Protein AF-A0A257VEM6-F1 (afdb_monomer_lite)

Sequence (102 aa):
ISPDRMDRLRHADAVVRRLSLEADFESQVWQFPVVLIPVGGDGLPDSVVLRPIHSVDGMTAQSVVMPKPLLHRMRDALLAIPGVAAVFYDLTHKPPGTIEWE

pLDDT: mean 94.68, std 5.94, range [64.25, 98.69]

Structure (mmCIF, N/CA/C/O backbone):
data_AF-A0A257VEM6-F1
#
_entry.id   AF-A0A257VEM6-F1
#
loop_
_atom_site.group_PDB
_atom_site.id
_atom_site.type_symbol
_atom_site.label_atom_id
_atom_site.label_alt_id
_atom_site.label_comp_id
_atom_site.label_asym_id
_atom_site.label_entity_id
_atom_site.label_seq_id
_atom_site.pdbx_PDB_ins_code
_atom_site.Cartn_x
_atom_site.Cartn_y
_atom_site.Cartn_z
_atom_site.occupancy
_atom_site.B_iso_or_equiv
_atom_site.auth_seq_id
_atom_site.auth_comp_id
_atom_site.auth_asym_id
_atom_site.auth_atom_id
_atom_site.pdbx_PDB_model_num
ATOM 1 N N . ILE A 1 1 ? 4.397 13.936 -11.806 1.00 75.12 1 ILE A N 1
ATOM 2 C CA . ILE A 1 1 ? 4.542 12.460 -11.892 1.00 75.12 1 ILE A CA 1
ATOM 3 C C . ILE A 1 1 ? 4.676 12.086 -13.371 1.00 75.12 1 ILE A C 1
ATOM 5 O O . ILE A 1 1 ? 3.961 12.678 -14.172 1.00 75.12 1 ILE A O 1
ATOM 9 N N . SER A 1 2 ? 5.612 11.207 -13.755 1.00 92.50 2 SER A N 1
ATOM 10 C CA . SER A 1 2 ? 5.769 10.763 -15.155 1.00 92.50 2 SER A CA 1
ATOM 11 C C . SER A 1 2 ? 4.650 9.792 -15.569 1.00 92.50 2 SER A C 1
ATOM 13 O O . SER A 1 2 ? 4.084 9.140 -14.688 1.00 92.50 2 SER A O 1
ATOM 15 N N . PRO A 1 3 ? 4.332 9.656 -16.873 1.00 94.25 3 PRO A N 1
ATOM 16 C CA . PRO A 1 3 ? 3.344 8.687 -17.359 1.00 94.25 3 PRO A CA 1
ATOM 17 C C . PRO A 1 3 ? 3.575 7.267 -16.828 1.00 94.25 3 PRO A C 1
ATOM 19 O O . PRO A 1 3 ? 2.680 6.704 -16.206 1.00 94.25 3 PRO A O 1
ATOM 22 N N . ASP A 1 4 ? 4.807 6.762 -16.921 1.00 93.94 4 ASP A N 1
ATOM 23 C CA . ASP A 1 4 ? 5.156 5.410 -16.466 1.00 93.94 4 ASP A CA 1
ATOM 24 C C . ASP A 1 4 ? 4.910 5.199 -14.966 1.00 93.94 4 ASP A C 1
ATOM 26 O O . ASP A 1 4 ? 4.422 4.149 -14.545 1.00 93.94 4 ASP A O 1
ATOM 30 N N . ARG A 1 5 ? 5.217 6.209 -14.138 1.00 95.94 5 ARG A N 1
ATOM 31 C CA . ARG A 1 5 ? 4.956 6.146 -12.692 1.00 95.94 5 ARG A CA 1
ATOM 32 C C . ARG A 1 5 ? 3.461 6.215 -12.392 1.00 95.94 5 ARG A C 1
ATOM 34 O O . ARG A 1 5 ? 3.004 5.520 -11.490 1.00 95.94 5 ARG A O 1
ATOM 41 N N . MET A 1 6 ? 2.690 7.003 -13.149 1.00 96.88 6 MET A N 1
ATOM 42 C CA . MET A 1 6 ? 1.227 7.021 -13.013 1.00 96.88 6 MET A CA 1
ATOM 43 C C . MET A 1 6 ? 0.621 5.663 -13.366 1.00 96.88 6 MET A C 1
ATOM 45 O O . MET A 1 6 ? -0.231 5.175 -12.629 1.00 96.88 6 MET A O 1
ATOM 49 N N . ASP A 1 7 ? 1.066 5.037 -14.452 1.00 97.56 7 ASP A N 1
ATOM 50 C CA . ASP A 1 7 ? 0.551 3.733 -14.874 1.00 97.56 7 ASP A CA 1
ATOM 51 C C . ASP A 1 7 ? 0.918 2.631 -13.880 1.00 97.56 7 ASP A C 1
ATOM 53 O O . ASP A 1 7 ? 0.081 1.793 -13.540 1.00 97.56 7 ASP A O 1
ATOM 57 N N . ARG A 1 8 ? 2.129 2.684 -13.322 1.00 97.56 8 ARG A N 1
ATOM 58 C CA . ARG A 1 8 ? 2.550 1.785 -12.244 1.00 97.56 8 ARG A CA 1
ATOM 59 C C . ARG A 1 8 ? 1.707 1.940 -10.987 1.00 97.56 8 ARG A C 1
ATOM 61 O O . ARG A 1 8 ? 1.273 0.936 -10.430 1.00 97.56 8 ARG A O 1
ATOM 68 N N . LEU A 1 9 ? 1.457 3.178 -10.561 1.00 98.06 9 LEU A N 1
ATOM 69 C CA . LEU A 1 9 ? 0.613 3.461 -9.404 1.00 98.06 9 LEU A CA 1
ATOM 70 C C . LEU A 1 9 ? -0.823 2.969 -9.635 1.00 98.06 9 LEU A C 1
ATOM 72 O O . LEU A 1 9 ? -1.365 2.274 -8.783 1.00 98.06 9 LEU A O 1
ATOM 76 N N . ARG A 1 10 ? -1.411 3.236 -10.810 1.00 98.38 10 ARG A N 1
ATOM 77 C CA . ARG A 1 10 ? -2.745 2.722 -11.176 1.00 98.38 10 ARG A CA 1
ATOM 78 C C . ARG A 1 10 ? -2.802 1.196 -11.164 1.00 98.38 10 ARG A C 1
ATOM 80 O O . ARG A 1 10 ? -3.790 0.628 -10.711 1.00 98.38 10 ARG A O 1
ATOM 87 N N . HIS A 1 11 ? -1.759 0.529 -11.656 1.00 98.50 11 HIS A N 1
ATOM 88 C CA . HIS A 1 11 ? -1.684 -0.930 -11.633 1.00 98.50 11 HIS A CA 1
ATOM 89 C C . HIS A 1 11 ? -1.588 -1.460 -10.194 1.00 98.50 11 HIS A C 1
ATOM 91 O O . HIS A 1 11 ? -2.336 -2.367 -9.830 1.00 98.50 11 HIS A O 1
ATOM 97 N N . ALA A 1 12 ? -0.725 -0.874 -9.360 1.00 98.56 12 ALA A N 1
ATOM 98 C CA . ALA A 1 12 ? -0.601 -1.251 -7.953 1.00 98.56 12 ALA A CA 1
ATOM 99 C C . ALA A 1 12 ? -1.928 -1.076 -7.195 1.00 98.56 12 ALA A C 1
ATOM 101 O O . ALA A 1 12 ? -2.365 -2.003 -6.513 1.00 98.56 12 ALA A O 1
ATOM 102 N N . ASP A 1 13 ? -2.604 0.060 -7.379 1.00 98.44 13 ASP A N 1
ATOM 103 C CA . ASP A 1 13 ? -3.916 0.342 -6.787 1.00 98.44 13 ASP A CA 1
ATOM 104 C C . ASP A 1 13 ? -4.977 -0.685 -7.218 1.00 98.44 13 ASP A C 1
ATOM 106 O O . ASP A 1 13 ? -5.637 -1.303 -6.380 1.00 98.44 13 ASP A O 1
ATOM 110 N N . ALA A 1 14 ? -5.065 -0.974 -8.521 1.00 98.56 14 ALA A N 1
ATOM 111 C CA . ALA A 1 14 ? -5.999 -1.966 -9.051 1.00 98.56 14 ALA A CA 1
ATOM 112 C C . ALA A 1 14 ? -5.763 -3.374 -8.471 1.00 98.56 14 ALA A C 1
ATOM 114 O O . ALA A 1 14 ? -6.721 -4.096 -8.175 1.00 98.56 14 ALA A O 1
ATOM 115 N N . VAL A 1 15 ? -4.498 -3.770 -8.284 1.00 98.50 15 VAL A N 1
ATOM 116 C CA . VAL A 1 15 ? -4.131 -5.044 -7.646 1.00 98.50 15 VAL A CA 1
ATOM 117 C C . VAL A 1 15 ? -4.579 -5.071 -6.188 1.00 98.50 15 VAL A C 1
ATOM 119 O O . VAL A 1 15 ? -5.215 -6.043 -5.774 1.00 98.50 15 VAL A O 1
ATOM 122 N N . VAL A 1 16 ? -4.283 -4.021 -5.419 1.00 98.31 16 VAL A N 1
ATOM 123 C CA . VAL A 1 16 ? -4.645 -3.932 -3.995 1.00 98.31 16 VAL A CA 1
ATOM 124 C C . VAL A 1 16 ? -6.157 -3.968 -3.821 1.00 98.31 1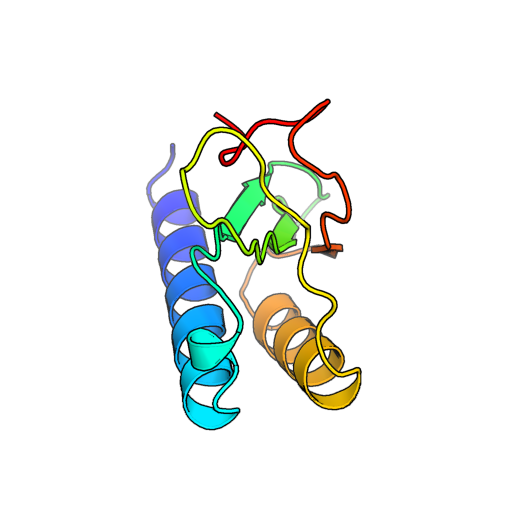6 VAL A C 1
ATOM 126 O O . VAL A 1 16 ? -6.653 -4.766 -3.023 1.00 98.31 16 VAL A O 1
ATOM 129 N N . ARG A 1 17 ? -6.900 -3.187 -4.609 1.00 97.75 17 ARG A N 1
ATOM 130 C CA . ARG A 1 17 ? -8.365 -3.150 -4.563 1.00 97.75 17 ARG A CA 1
ATOM 131 C C . ARG A 1 17 ? -8.976 -4.516 -4.860 1.00 97.75 17 ARG A C 1
ATOM 133 O O . ARG A 1 17 ? -9.778 -5.022 -4.081 1.00 97.75 17 ARG A O 1
ATOM 140 N N . ARG A 1 18 ? -8.544 -5.165 -5.946 1.00 98.31 18 ARG A N 1
ATOM 141 C CA . ARG A 1 18 ? -9.033 -6.502 -6.312 1.00 98.31 18 ARG A CA 1
ATOM 142 C C . ARG A 1 18 ? -8.773 -7.526 -5.204 1.00 98.31 18 ARG A C 1
ATOM 144 O O . ARG A 1 18 ? -9.678 -8.267 -4.837 1.00 98.31 18 ARG A O 1
ATOM 151 N N . LEU A 1 19 ? -7.550 -7.576 -4.673 1.00 98.31 19 LEU A N 1
ATOM 152 C CA . LEU A 1 19 ? -7.187 -8.539 -3.628 1.00 98.31 19 LEU A CA 1
ATOM 153 C C . LEU A 1 19 ? -7.899 -8.265 -2.299 1.00 9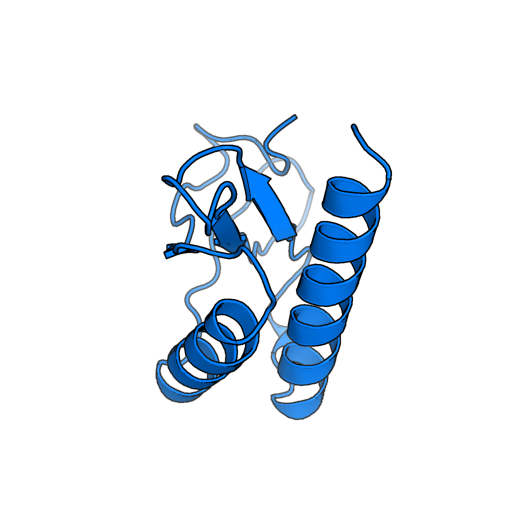8.31 19 LEU A C 1
ATOM 155 O O . LEU A 1 19 ? -8.221 -9.214 -1.588 1.00 98.31 19 LEU A O 1
ATOM 159 N N . SER A 1 20 ? -8.156 -6.995 -1.979 1.00 97.56 20 SER A N 1
ATOM 160 C CA . SER A 1 20 ? -8.919 -6.601 -0.789 1.00 97.56 20 SER A CA 1
ATOM 161 C C . SER A 1 20 ? -10.373 -7.053 -0.891 1.00 97.56 20 SER A C 1
ATOM 163 O O . SER A 1 20 ? -10.888 -7.636 0.060 1.00 97.56 20 SER A O 1
ATOM 165 N N . LEU A 1 21 ? -11.000 -6.858 -2.056 1.00 96.81 21 LEU A N 1
ATOM 166 C CA . LEU A 1 21 ? -12.369 -7.296 -2.324 1.00 96.81 21 LEU A CA 1
ATOM 167 C C . LEU A 1 21 ? -12.506 -8.824 -2.259 1.00 96.81 21 LEU A C 1
ATOM 169 O O . LEU A 1 21 ? -13.391 -9.342 -1.588 1.00 96.81 21 LEU A O 1
ATOM 173 N N . GLU A 1 22 ? -11.607 -9.561 -2.918 1.00 97.31 22 GLU A N 1
ATOM 174 C CA . GLU A 1 22 ? -11.624 -11.032 -2.921 1.00 97.31 22 GLU A CA 1
ATOM 175 C C . GLU A 1 22 ? -11.450 -11.645 -1.521 1.00 97.31 22 GLU A C 1
ATOM 177 O O . GLU A 1 22 ? -11.873 -12.775 -1.287 1.00 97.31 22 GLU A O 1
ATOM 182 N N . ALA A 1 23 ? -10.800 -10.923 -0.605 1.00 96.69 23 ALA A N 1
ATOM 183 C CA . ALA A 1 23 ? -10.551 -11.360 0.765 1.00 96.69 23 ALA A CA 1
ATOM 184 C C . ALA A 1 23 ? -11.550 -10.790 1.788 1.00 96.69 23 ALA A C 1
ATOM 186 O O . ALA A 1 23 ? -11.346 -10.997 2.983 1.00 96.69 23 ALA A O 1
ATOM 187 N N . ASP A 1 24 ? -12.575 -10.053 1.339 1.00 96.00 24 ASP A N 1
ATOM 188 C CA . ASP A 1 24 ? -13.512 -9.305 2.193 1.00 96.00 24 ASP A CA 1
ATOM 189 C C . ASP A 1 24 ? -12.806 -8.376 3.207 1.00 96.00 24 ASP A C 1
ATOM 191 O O . ASP A 1 24 ? -13.274 -8.118 4.316 1.00 96.00 24 ASP A O 1
ATOM 195 N N . PHE A 1 25 ? -11.624 -7.871 2.839 1.00 96.38 25 PHE A N 1
ATOM 196 C CA . PHE A 1 25 ? -10.818 -7.006 3.700 1.00 96.38 25 PHE A CA 1
ATOM 197 C C . PHE A 1 25 ? -11.297 -5.550 3.672 1.00 96.38 25 PHE A C 1
ATOM 199 O O . PHE A 1 25 ? -11.089 -4.822 4.640 1.00 96.38 25 PHE A O 1
ATOM 206 N N . GLU A 1 26 ? -11.989 -5.132 2.606 1.00 92.44 26 GLU A N 1
ATOM 207 C CA . GLU A 1 26 ? -12.574 -3.786 2.505 1.00 92.44 26 GLU A CA 1
ATOM 208 C C . GLU A 1 26 ? -13.568 -3.501 3.644 1.00 92.44 26 GLU A C 1
ATOM 210 O O . GLU A 1 26 ? -13.673 -2.363 4.086 1.00 92.44 26 GLU A O 1
ATOM 215 N N . SER A 1 27 ? -14.227 -4.526 4.200 1.00 92.19 27 SER A N 1
ATOM 216 C CA . SER A 1 27 ? -15.137 -4.380 5.348 1.00 92.19 27 SER A CA 1
ATOM 217 C C . SER A 1 27 ? -14.445 -3.895 6.633 1.00 92.19 27 SER A C 1
ATOM 219 O O . SER A 1 27 ? -15.091 -3.324 7.512 1.00 92.19 27 SER A O 1
ATOM 221 N N . GLN A 1 28 ? -13.130 -4.100 6.750 1.00 92.25 28 GLN A N 1
ATOM 222 C CA . GLN A 1 28 ? -12.325 -3.736 7.922 1.00 92.25 28 GLN A CA 1
ATOM 223 C C . GLN A 1 28 ? -11.611 -2.391 7.751 1.00 92.25 28 GLN A C 1
ATOM 225 O O . GLN A 1 28 ? -11.043 -1.857 8.706 1.00 92.25 28 GLN A O 1
ATOM 230 N N . VAL A 1 29 ? -11.625 -1.834 6.541 1.00 94.00 29 VAL A N 1
ATOM 231 C CA . VAL A 1 29 ? -10.803 -0.693 6.152 1.00 94.00 29 VAL A CA 1
ATOM 232 C C . VAL A 1 29 ? -11.702 0.468 5.756 1.00 94.00 29 VAL A C 1
ATOM 234 O O . VAL A 1 29 ? -12.579 0.337 4.914 1.00 94.00 29 VAL A O 1
ATOM 237 N N . TRP A 1 30 ? -11.471 1.633 6.356 1.00 93.50 30 TRP A N 1
ATOM 238 C CA . TRP A 1 30 ? -12.166 2.855 5.961 1.00 93.50 30 TRP A CA 1
ATOM 239 C C . TRP A 1 30 ? -11.532 3.464 4.705 1.00 93.50 30 TRP A C 1
ATOM 241 O O . TRP A 1 30 ? -12.234 3.850 3.773 1.00 93.50 30 TRP A O 1
ATOM 251 N N . GLN A 1 31 ? -10.199 3.501 4.655 1.00 93.75 31 GLN A N 1
ATOM 252 C CA . GLN A 1 31 ? -9.436 3.892 3.472 1.00 93.75 31 GLN A CA 1
ATOM 253 C C . GLN A 1 31 ? -8.159 3.064 3.352 1.00 93.75 31 GLN A C 1
ATOM 255 O O . GLN A 1 31 ? -7.547 2.698 4.355 1.00 93.75 31 GLN A O 1
ATOM 260 N N . PHE A 1 32 ? -7.744 2.793 2.116 1.00 96.31 32 PHE A N 1
ATOM 261 C CA . PHE A 1 32 ? -6.527 2.041 1.824 1.00 96.31 32 PHE A CA 1
ATOM 262 C C . PHE A 1 32 ? -5.630 2.785 0.821 1.00 96.31 32 PHE A C 1
ATOM 264 O O . PHE A 1 32 ? -5.520 2.343 -0.322 1.00 96.31 32 PHE A O 1
ATOM 271 N N . PRO A 1 33 ? -4.960 3.886 1.214 1.00 96.94 33 PRO A N 1
ATOM 272 C CA . PRO A 1 33 ? -3.962 4.505 0.356 1.00 96.94 33 PRO A CA 1
ATOM 273 C C . PRO A 1 33 ? -2.885 3.516 -0.108 1.00 96.94 33 PRO A C 1
ATOM 275 O O . PRO A 1 33 ? -2.296 2.767 0.684 1.00 96.94 33 PRO A O 1
ATOM 278 N N . VAL A 1 34 ? -2.634 3.548 -1.415 1.00 98.12 34 VAL A N 1
ATOM 279 C CA . VAL A 1 34 ? -1.543 2.852 -2.096 1.00 98.12 34 VAL A CA 1
ATOM 280 C C . VAL A 1 34 ? -0.607 3.923 -2.624 1.00 98.12 34 VAL A C 1
ATOM 282 O O . VAL A 1 34 ? -0.978 4.701 -3.498 1.00 98.12 34 VAL A O 1
ATOM 285 N N . VAL A 1 35 ? 0.601 3.996 -2.073 1.00 98.00 35 VAL A N 1
ATOM 286 C CA . VAL A 1 35 ? 1.529 5.101 -2.355 1.00 98.00 35 VAL A CA 1
ATOM 287 C C . VAL A 1 35 ? 2.738 4.575 -3.110 1.00 98.00 35 VAL A C 1
ATOM 289 O O . VAL A 1 35 ? 3.329 3.574 -2.712 1.00 98.00 35 VAL A O 1
ATOM 292 N N . LEU A 1 36 ? 3.130 5.254 -4.190 1.00 97.88 36 LEU A N 1
ATOM 293 C CA . LEU A 1 36 ? 4.332 4.923 -4.953 1.00 97.88 36 LEU A CA 1
ATOM 294 C C . LEU A 1 36 ? 5.473 5.879 -4.586 1.00 97.88 36 LEU A C 1
ATOM 296 O O . LEU A 1 36 ? 5.462 7.049 -4.975 1.00 97.88 36 LEU A O 1
ATOM 300 N N . ILE A 1 37 ? 6.486 5.375 -3.885 1.00 97.56 37 ILE A N 1
ATOM 301 C CA . ILE A 1 37 ? 7.652 6.158 -3.460 1.00 97.56 37 ILE A CA 1
ATOM 302 C C . ILE A 1 37 ? 8.871 5.855 -4.346 1.00 97.56 37 ILE A C 1
ATOM 304 O O . ILE A 1 37 ? 9.064 4.699 -4.728 1.00 97.56 37 ILE A O 1
ATOM 308 N N . PRO A 1 38 ? 9.724 6.850 -4.661 1.00 96.50 38 PRO A N 1
ATOM 309 C CA . PRO A 1 38 ? 10.920 6.667 -5.488 1.00 96.50 38 PRO A CA 1
ATOM 310 C C . PRO A 1 38 ? 12.077 6.074 -4.663 1.00 96.50 38 PRO A C 1
ATOM 312 O O . PRO A 1 38 ? 13.151 6.660 -4.544 1.00 96.50 38 PRO A O 1
ATOM 315 N N . VAL A 1 39 ? 11.817 4.936 -4.019 1.00 97.50 39 VAL A N 1
ATOM 316 C CA . VAL A 1 39 ? 12.789 4.172 -3.235 1.00 97.50 39 VAL A CA 1
ATOM 317 C C .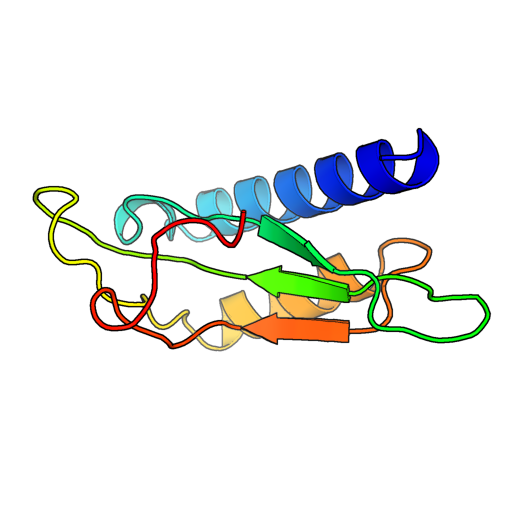 VAL A 1 39 ? 13.023 2.864 -3.968 1.00 97.50 39 VAL A C 1
ATOM 319 O O . VAL A 1 39 ? 12.135 2.017 -4.042 1.00 97.50 39 VAL A O 1
ATOM 322 N N . GLY A 1 40 ? 14.213 2.713 -4.526 1.00 95.81 40 GLY A N 1
ATOM 323 C CA . GLY A 1 40 ? 14.556 1.603 -5.397 1.00 95.81 40 GLY A CA 1
ATOM 324 C C . GLY A 1 40 ? 15.968 1.756 -5.947 1.00 95.81 40 GLY A C 1
ATOM 325 O O . GLY A 1 40 ? 16.751 2.567 -5.452 1.00 95.81 40 GLY A O 1
ATOM 326 N N . GLY A 1 41 ? 16.287 0.969 -6.967 1.00 93.19 41 GLY A N 1
ATOM 327 C CA . GLY A 1 41 ? 17.585 0.978 -7.637 1.00 93.19 41 GLY A CA 1
ATOM 328 C C . GLY A 1 41 ? 17.447 0.788 -9.143 1.00 93.19 41 GLY A C 1
ATOM 329 O O . GLY A 1 41 ? 16.347 0.854 -9.697 1.00 93.19 41 GLY A O 1
ATOM 330 N N . ASP A 1 42 ? 18.569 0.540 -9.813 1.00 91.06 42 ASP A N 1
ATOM 331 C CA . ASP A 1 42 ? 18.597 0.385 -11.267 1.00 91.06 42 ASP A CA 1
ATOM 332 C C . ASP A 1 42 ? 17.653 -0.732 -11.739 1.00 91.06 42 ASP A C 1
ATOM 334 O O . ASP A 1 42 ? 17.673 -1.858 -11.242 1.00 91.06 42 ASP A O 1
ATOM 338 N N . GLY A 1 43 ? 16.785 -0.402 -12.698 1.00 90.81 43 GLY A N 1
ATOM 339 C CA . GLY A 1 43 ? 15.764 -1.304 -13.243 1.00 90.81 43 GLY A CA 1
ATOM 340 C C . GLY A 1 43 ? 14.484 -1.424 -12.404 1.00 90.81 43 GLY A C 1
ATOM 341 O O . GLY A 1 43 ? 13.426 -1.696 -12.971 1.00 90.81 43 GLY A O 1
ATOM 342 N N . LEU A 1 44 ? 14.537 -1.149 -11.096 1.00 96.81 44 LEU A N 1
ATOM 343 C CA . LEU A 1 44 ? 13.392 -1.174 -10.177 1.00 96.81 44 LEU A CA 1
ATOM 344 C C . LEU A 1 44 ? 13.327 0.140 -9.369 1.00 96.81 44 LEU A C 1
ATOM 346 O O . LEU A 1 44 ? 13.726 0.168 -8.205 1.00 96.81 44 LEU A O 1
ATOM 350 N N . PRO A 1 45 ? 12.892 1.257 -9.983 1.00 97.25 45 PRO A N 1
ATOM 351 C CA . PRO A 1 45 ? 13.066 2.586 -9.395 1.00 97.25 45 PRO A CA 1
ATOM 352 C C . PRO A 1 45 ? 12.063 2.947 -8.289 1.00 97.25 45 PRO A C 1
ATOM 354 O O . PRO A 1 45 ? 12.299 3.914 -7.568 1.00 97.25 45 PRO A O 1
ATOM 357 N N . ASP A 1 46 ? 10.944 2.227 -8.155 1.00 98.19 46 ASP A N 1
ATOM 358 C CA . ASP A 1 46 ? 9.874 2.599 -7.223 1.00 98.19 46 ASP A CA 1
ATOM 359 C C . ASP A 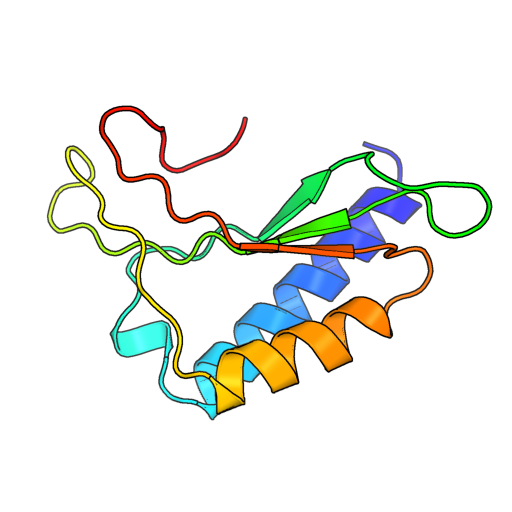1 46 ? 9.556 1.482 -6.225 1.00 98.19 46 ASP A C 1
ATOM 361 O O . ASP A 1 46 ? 9.760 0.305 -6.501 1.00 98.19 46 ASP A O 1
ATOM 365 N N . SER A 1 47 ? 8.957 1.843 -5.094 1.00 98.62 47 SER A N 1
ATOM 366 C CA . SER A 1 47 ? 8.375 0.909 -4.128 1.00 98.62 47 SER A CA 1
ATOM 367 C C . SER A 1 47 ? 6.947 1.308 -3.778 1.00 98.62 47 SER A C 1
ATOM 369 O O . SER A 1 47 ? 6.577 2.478 -3.883 1.00 98.62 47 SER A O 1
ATOM 371 N N . VAL A 1 48 ? 6.145 0.337 -3.344 1.00 98.69 48 VAL A N 1
ATOM 372 C CA . VAL A 1 48 ? 4.738 0.545 -2.977 1.00 98.69 48 VAL A CA 1
ATOM 373 C C . VAL A 1 48 ? 4.590 0.540 -1.460 1.00 98.69 48 VAL A C 1
ATOM 375 O O . VAL A 1 48 ? 5.075 -0.376 -0.805 1.00 98.69 48 VAL A O 1
ATOM 378 N N . VAL A 1 49 ? 3.896 1.523 -0.893 1.00 98.62 49 VAL A N 1
ATOM 379 C CA . VAL A 1 49 ? 3.483 1.535 0.516 1.00 98.62 49 VAL A CA 1
ATOM 380 C C . VAL A 1 49 ? 2.003 1.180 0.598 1.00 98.62 49 VAL A C 1
ATOM 382 O O . VAL A 1 49 ? 1.167 1.815 -0.043 1.00 98.62 49 VAL A O 1
ATOM 385 N N . LEU A 1 50 ? 1.690 0.168 1.402 1.00 98.44 50 LEU A N 1
ATOM 386 C CA . LEU A 1 50 ? 0.335 -0.214 1.777 1.00 98.44 50 LEU A CA 1
ATOM 387 C C . LEU A 1 50 ? -0.046 0.507 3.071 1.00 98.44 50 LEU A C 1
ATOM 389 O O . LEU A 1 50 ? 0.642 0.341 4.080 1.00 98.44 50 LEU A O 1
ATOM 393 N N . ARG A 1 51 ? -1.141 1.274 3.062 1.00 97.50 51 ARG A N 1
ATOM 394 C CA . ARG A 1 51 ? -1.627 2.004 4.244 1.00 97.50 51 ARG A CA 1
ATOM 395 C C . ARG A 1 51 ? -3.120 1.747 4.509 1.00 97.50 51 ARG A C 1
ATOM 397 O O . ARG A 1 51 ? -3.923 2.663 4.432 1.00 97.50 51 ARG A O 1
ATOM 404 N N . PRO A 1 52 ? -3.542 0.515 4.828 1.00 97.12 52 PRO A N 1
ATOM 405 C CA . PRO A 1 52 ? -4.914 0.262 5.247 1.00 97.12 52 PRO A CA 1
ATOM 406 C C . PRO A 1 52 ? -5.169 0.903 6.615 1.00 97.12 52 PRO A C 1
ATOM 408 O O . PRO A 1 52 ? -4.477 0.615 7.596 1.00 97.12 52 PRO A O 1
ATOM 411 N N . ILE A 1 53 ? -6.177 1.764 6.688 1.00 95.62 53 ILE A N 1
ATOM 412 C CA . ILE A 1 53 ? -6.554 2.461 7.913 1.00 95.62 53 ILE A CA 1
ATOM 413 C C . ILE A 1 53 ? -8.040 2.307 8.216 1.00 95.62 53 ILE A C 1
ATOM 415 O O . ILE A 1 53 ? -8.889 2.262 7.327 1.00 95.62 53 ILE A O 1
ATOM 419 N N . HIS A 1 54 ? -8.356 2.278 9.501 1.00 94.56 54 HIS A N 1
ATOM 420 C CA . HIS A 1 54 ? -9.716 2.348 10.006 1.00 94.56 54 HIS A CA 1
ATOM 421 C C . HIS A 1 54 ? -9.896 3.651 10.781 1.00 94.56 54 HIS A C 1
ATOM 423 O O . HIS A 1 54 ? -9.049 4.017 11.600 1.00 94.56 54 HIS A O 1
ATOM 429 N N . SER A 1 55 ? -10.990 4.359 10.517 1.00 88.88 55 SER A N 1
ATOM 430 C CA . SER A 1 55 ? -11.339 5.610 11.182 1.00 88.88 55 SER A CA 1
ATOM 431 C C . SER A 1 55 ? -12.852 5.721 11.310 1.00 88.88 55 SER A C 1
ATOM 433 O O . SER A 1 55 ? -13.581 5.302 10.414 1.00 88.88 55 SER A O 1
ATOM 435 N N . VAL A 1 56 ? -13.309 6.297 12.422 1.00 77.06 56 VAL A N 1
ATOM 436 C CA . VAL A 1 56 ? -14.735 6.556 12.676 1.00 77.06 56 VAL A CA 1
ATOM 437 C C . VAL A 1 56 ? -15.115 7.990 12.286 1.00 77.06 56 VAL A C 1
ATOM 439 O O . VAL A 1 56 ? -16.238 8.228 11.854 1.00 77.06 56 VAL A O 1
ATOM 442 N N . ASP A 1 57 ? -14.184 8.943 12.405 1.00 78.75 57 ASP A N 1
ATOM 443 C CA . ASP A 1 57 ? -14.454 10.385 12.282 1.00 78.75 57 ASP A CA 1
ATOM 444 C C . ASP A 1 57 ? -13.389 11.175 11.493 1.00 78.75 57 ASP A C 1
ATOM 446 O O . ASP A 1 57 ? -13.456 12.400 11.400 1.00 78.75 57 ASP A O 1
ATOM 450 N N . GLY A 1 58 ? -12.379 10.504 10.934 1.00 71.75 58 GLY A N 1
ATOM 451 C CA . GLY A 1 58 ? -11.269 11.127 10.210 1.00 71.75 58 GLY A CA 1
ATOM 452 C C . GLY A 1 58 ? -10.280 11.903 11.091 1.00 71.75 58 GLY A C 1
ATOM 453 O O . GLY A 1 58 ? -9.224 12.307 10.591 1.00 71.75 58 GLY A O 1
ATOM 454 N N . MET A 1 59 ? -10.558 12.099 12.386 1.00 81.56 59 MET A N 1
ATOM 455 C CA . MET A 1 59 ? -9.672 12.786 13.333 1.00 81.56 59 MET A CA 1
ATOM 456 C C . MET A 1 59 ? -8.635 11.827 13.915 1.00 81.56 59 MET A C 1
ATOM 458 O O . MET A 1 59 ? -7.464 12.191 14.031 1.00 81.56 59 MET A O 1
ATOM 462 N N . THR A 1 60 ? -9.047 10.590 14.200 1.00 83.88 60 THR A N 1
ATOM 463 C CA . THR A 1 60 ? -8.157 9.497 14.610 1.00 83.88 60 THR A CA 1
ATOM 464 C C . THR A 1 60 ? -8.244 8.336 13.627 1.00 83.88 60 THR A C 1
ATOM 466 O O . THR A 1 60 ? -9.323 8.012 13.132 1.00 83.88 60 THR A O 1
ATOM 469 N N . ALA A 1 61 ? -7.111 7.719 13.300 1.00 90.81 61 ALA A N 1
ATOM 470 C CA . ALA A 1 61 ? -7.087 6.547 12.431 1.00 90.81 61 ALA A CA 1
ATOM 471 C C . ALA A 1 61 ? -6.083 5.514 12.937 1.00 90.81 61 ALA A C 1
ATOM 473 O O . ALA A 1 61 ? -4.940 5.844 13.265 1.00 90.81 61 ALA A O 1
ATOM 474 N N . GLN A 1 62 ? -6.513 4.260 12.982 1.00 93.50 62 GLN A N 1
ATOM 475 C CA . GLN A 1 62 ? -5.669 3.126 13.329 1.00 93.50 62 GLN A CA 1
ATOM 476 C C . GLN A 1 62 ? -5.207 2.433 12.054 1.00 93.50 62 GLN A C 1
ATOM 478 O O . GLN A 1 62 ? -5.985 2.264 11.116 1.00 93.50 62 GLN A O 1
ATOM 483 N N . SER A 1 63 ? -3.942 2.023 12.027 1.00 94.50 63 SER A N 1
ATOM 484 C CA . SER A 1 63 ? -3.446 1.129 10.987 1.00 94.50 63 SER A CA 1
ATOM 485 C C . SER A 1 63 ? -4.115 -0.227 11.194 1.00 94.50 63 SER A C 1
ATOM 487 O O . SER A 1 63 ? -4.108 -0.782 12.295 1.00 94.50 6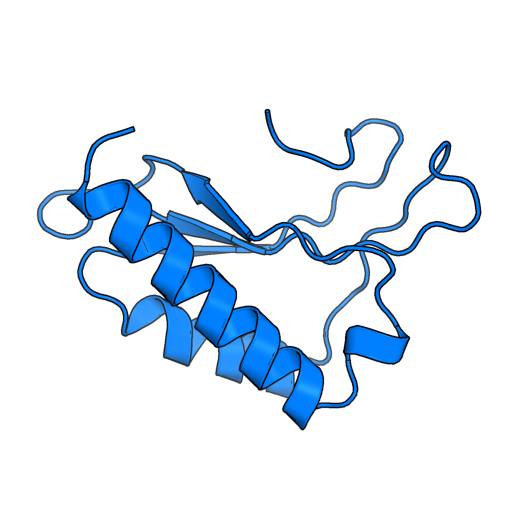3 SER A O 1
ATOM 489 N N . VAL A 1 64 ? -4.749 -0.743 10.149 1.00 95.62 64 VAL A N 1
ATOM 490 C CA . VAL A 1 64 ? -5.392 -2.059 10.195 1.00 95.62 64 VAL A CA 1
ATOM 491 C C . VAL A 1 64 ? -4.323 -3.086 9.916 1.00 95.62 64 VAL A C 1
ATOM 493 O O . VAL A 1 64 ? -3.625 -2.928 8.924 1.00 95.62 64 VAL A O 1
ATOM 496 N N . VAL A 1 65 ? -4.203 -4.128 10.743 1.00 94.25 65 VAL A N 1
ATOM 497 C CA . VAL A 1 65 ? -3.256 -5.233 10.530 1.00 94.25 65 VAL A CA 1
ATOM 498 C C . VAL A 1 65 ? -3.875 -6.285 9.607 1.00 94.25 65 VAL A C 1
ATOM 500 O O . VAL A 1 65 ? -4.857 -6.932 9.956 1.00 94.25 65 VAL A O 1
ATOM 503 N N . MET A 1 66 ? -3.280 -6.486 8.433 1.00 95.62 66 MET A N 1
ATOM 504 C CA . MET A 1 66 ? -3.728 -7.458 7.445 1.00 95.62 66 MET A CA 1
ATOM 505 C C . MET A 1 66 ? -3.461 -8.890 7.919 1.00 95.62 66 MET A C 1
ATOM 507 O O . MET A 1 66 ? -2.374 -9.182 8.435 1.00 95.62 66 MET A O 1
ATOM 511 N N . PRO A 1 67 ? -4.385 -9.829 7.650 1.00 96.12 67 PRO A N 1
ATOM 512 C CA . PRO A 1 67 ? -4.102 -11.249 7.787 1.00 96.12 67 PRO A CA 1
ATOM 513 C C . PRO A 1 67 ? -2.865 -11.634 6.967 1.00 96.12 67 PRO A C 1
ATOM 515 O O . PRO A 1 67 ? -2.757 -11.287 5.789 1.00 96.12 67 PRO A O 1
ATOM 518 N N . LYS A 1 68 ? -1.942 -12.402 7.563 1.00 96.69 68 LYS A N 1
ATOM 519 C CA . LYS A 1 68 ? -0.690 -12.818 6.899 1.00 96.69 68 LYS A CA 1
ATOM 520 C C . LYS A 1 68 ? -0.891 -13.398 5.487 1.00 96.69 68 LYS A C 1
ATOM 522 O O . LYS A 1 68 ? -0.129 -13.010 4.604 1.00 96.69 68 LYS A O 1
ATOM 527 N N . PRO A 1 69 ? -1.887 -14.272 5.223 1.00 97.56 69 PRO A N 1
ATOM 528 C CA . PRO A 1 69 ? -2.099 -14.803 3.875 1.00 97.56 69 PRO A CA 1
ATOM 529 C C . PRO A 1 69 ? -2.398 -13.714 2.837 1.00 97.56 69 PRO A C 1
ATOM 531 O O . PRO A 1 69 ? -1.848 -13.751 1.738 1.00 97.56 69 PRO A O 1
ATOM 534 N N . LEU A 1 70 ? -3.214 -12.718 3.199 1.00 97.69 70 LEU A N 1
ATOM 535 C CA . LEU A 1 70 ? -3.525 -11.583 2.332 1.00 97.69 70 LEU A CA 1
ATOM 536 C C . LEU A 1 70 ? -2.287 -10.711 2.105 1.00 97.69 70 LEU A C 1
ATOM 538 O O . LEU A 1 70 ? -1.976 -10.395 0.960 1.00 97.69 70 LEU A O 1
ATOM 542 N N . LEU A 1 71 ? -1.539 -10.398 3.169 1.00 97.62 71 LEU A N 1
ATOM 543 C CA . LEU A 1 71 ? -0.307 -9.610 3.077 1.00 97.62 71 LEU A CA 1
ATOM 544 C C . LEU A 1 71 ? 0.721 -10.262 2.137 1.00 97.62 71 LEU A C 1
ATOM 546 O O . LEU A 1 71 ? 1.304 -9.581 1.296 1.00 97.62 71 LEU A O 1
ATOM 550 N N . HIS A 1 72 ? 0.928 -11.579 2.238 1.00 98.06 72 HIS A N 1
ATOM 551 C CA . HIS A 1 72 ? 1.834 -12.303 1.341 1.00 98.06 72 HIS A CA 1
ATOM 552 C C . HIS A 1 72 ? 1.346 -12.285 -0.109 1.00 98.06 72 HIS A C 1
ATOM 554 O O . HIS A 1 72 ? 2.133 -12.010 -1.011 1.00 98.06 72 HIS A O 1
ATOM 560 N N . ARG A 1 73 ? 0.044 -12.497 -0.329 1.00 98.31 73 ARG A N 1
ATOM 561 C CA . ARG A 1 73 ? -0.559 -12.450 -1.665 1.00 98.31 73 ARG A CA 1
ATOM 562 C C . ARG A 1 73 ? -0.441 -11.063 -2.305 1.00 98.31 73 ARG A C 1
ATOM 564 O O . ARG A 1 73 ? -0.130 -10.972 -3.490 1.00 98.31 73 ARG A O 1
ATOM 571 N N . MET A 1 74 ? -0.654 -9.996 -1.531 1.00 98.19 74 MET A N 1
ATOM 572 C CA . MET A 1 74 ? -0.463 -8.615 -1.986 1.00 98.19 74 MET A CA 1
ATOM 573 C C . MET A 1 74 ? 0.997 -8.334 -2.322 1.00 98.19 74 MET A C 1
ATOM 575 O O . MET A 1 74 ? 1.280 -7.837 -3.407 1.00 98.19 74 MET A O 1
ATOM 579 N N . ARG A 1 75 ? 1.924 -8.701 -1.428 1.00 98.50 75 ARG A N 1
ATOM 580 C CA . ARG A 1 75 ? 3.366 -8.568 -1.662 1.00 98.50 75 ARG A CA 1
ATOM 581 C C . ARG A 1 75 ? 3.769 -9.219 -2.987 1.00 98.50 75 ARG A C 1
ATOM 583 O O . ARG A 1 75 ? 4.413 -8.566 -3.798 1.00 98.50 75 ARG A O 1
ATOM 590 N N . ASP A 1 76 ? 3.382 -10.472 -3.210 1.00 98.69 76 ASP A N 1
ATOM 591 C CA . ASP A 1 76 ? 3.798 -11.226 -4.399 1.00 98.69 76 ASP A CA 1
ATOM 592 C C . ASP A 1 76 ? 3.231 -10.620 -5.689 1.00 98.69 76 ASP A C 1
ATOM 594 O O . ASP A 1 76 ? 3.949 -10.485 -6.678 1.00 98.69 76 ASP A O 1
ATOM 598 N N . ALA A 1 77 ? 1.966 -10.190 -5.669 1.00 98.69 77 ALA A N 1
ATOM 599 C CA . ALA A 1 77 ? 1.339 -9.546 -6.820 1.00 98.69 77 ALA A CA 1
ATOM 600 C C . ALA A 1 77 ? 1.953 -8.172 -7.140 1.00 98.69 77 ALA A C 1
ATOM 602 O O . ALA A 1 77 ? 2.112 -7.832 -8.309 1.00 98.69 77 ALA A O 1
ATOM 603 N N . LEU A 1 78 ? 2.318 -7.390 -6.119 1.00 98.69 78 LEU A N 1
ATOM 604 C CA . LEU A 1 78 ? 2.921 -6.067 -6.292 1.00 98.69 78 LEU A CA 1
ATOM 605 C C . LEU A 1 78 ? 4.379 -6.146 -6.752 1.00 98.69 78 LEU A C 1
ATOM 607 O O . LEU A 1 78 ? 4.772 -5.386 -7.631 1.00 98.69 78 LEU A O 1
ATOM 611 N N . LEU A 1 79 ? 5.168 -7.085 -6.218 1.00 98.62 79 LEU A N 1
ATOM 612 C CA . LEU A 1 79 ? 6.552 -7.311 -6.660 1.00 98.62 79 LEU A CA 1
ATOM 613 C C . LEU A 1 79 ? 6.640 -7.824 -8.107 1.00 98.62 79 LEU A C 1
ATOM 615 O O . LEU A 1 79 ? 7.686 -7.702 -8.736 1.00 98.62 79 LEU A O 1
ATOM 619 N N . ALA A 1 80 ? 5.554 -8.378 -8.653 1.00 98.44 80 ALA A N 1
ATOM 620 C CA . ALA A 1 80 ? 5.479 -8.767 -10.059 1.00 98.44 80 ALA A CA 1
ATOM 621 C C . ALA A 1 80 ? 5.255 -7.576 -11.016 1.00 98.44 80 ALA A C 1
ATOM 623 O O . ALA A 1 80 ? 5.359 -7.745 -12.233 1.00 98.44 80 ALA A O 1
ATOM 624 N N . ILE A 1 81 ? 4.938 -6.380 -10.504 1.00 98.38 81 ILE A N 1
ATOM 625 C CA . ILE A 1 81 ? 4.732 -5.189 -11.333 1.00 98.38 81 ILE A CA 1
ATOM 626 C C . ILE A 1 81 ? 6.095 -4.668 -11.815 1.00 98.38 81 ILE A C 1
ATOM 628 O O . ILE A 1 81 ? 6.972 -4.397 -10.990 1.00 98.38 81 ILE A O 1
ATOM 632 N N . PRO A 1 82 ? 6.285 -4.458 -13.135 1.00 97.62 82 PRO A N 1
ATOM 633 C CA . PRO A 1 82 ? 7.542 -3.959 -13.674 1.00 97.62 82 PRO A CA 1
ATOM 634 C C . PRO A 1 82 ? 8.007 -2.675 -12.988 1.00 97.62 82 PRO A C 1
ATOM 636 O O . PRO A 1 82 ? 7.304 -1.664 -12.969 1.00 97.62 82 PRO A O 1
ATOM 639 N N . GLY A 1 83 ? 9.226 -2.735 -12.457 1.00 97.25 83 GLY A N 1
ATOM 640 C CA . GLY A 1 83 ? 9.909 -1.622 -11.820 1.00 97.25 83 GLY A CA 1
ATOM 641 C C . GLY A 1 83 ? 9.604 -1.404 -10.330 1.00 97.25 83 GLY A C 1
ATOM 642 O O . GLY A 1 83 ? 10.167 -0.474 -9.750 1.00 97.25 83 GLY A O 1
ATOM 643 N N . VAL A 1 84 ? 8.770 -2.243 -9.706 1.00 98.44 84 VAL A N 1
ATOM 644 C CA . VAL A 1 84 ? 8.579 -2.244 -8.247 1.00 98.44 84 VAL A CA 1
ATOM 645 C C . VAL A 1 84 ? 9.718 -3.015 -7.569 1.00 98.44 84 VAL A C 1
ATOM 647 O O . VAL A 1 84 ? 9.930 -4.190 -7.850 1.00 98.44 84 VAL A O 1
ATOM 650 N N . ALA A 1 85 ? 10.449 -2.359 -6.669 1.00 98.44 85 ALA A N 1
ATOM 651 C CA . ALA A 1 85 ? 11.571 -2.927 -5.921 1.00 98.44 85 ALA A CA 1
ATOM 652 C C . ALA A 1 85 ? 11.144 -3.564 -4.599 1.00 98.44 85 ALA A C 1
ATOM 654 O O . ALA A 1 85 ? 11.619 -4.642 -4.240 1.00 98.44 85 ALA A O 1
ATOM 655 N N . ALA A 1 86 ? 10.272 -2.884 -3.854 1.00 98.50 86 ALA A N 1
ATOM 656 C CA . ALA A 1 86 ? 9.837 -3.327 -2.541 1.00 98.50 86 ALA A CA 1
ATOM 657 C C . ALA A 1 86 ? 8.377 -2.962 -2.262 1.00 98.50 86 ALA A C 1
ATOM 659 O O . ALA A 1 86 ? 7.776 -2.092 -2.899 1.00 98.50 86 ALA A O 1
ATOM 660 N N . VAL A 1 87 ? 7.824 -3.645 -1.262 1.00 98.62 87 VAL A N 1
ATOM 661 C CA . VAL A 1 87 ? 6.507 -3.366 -0.695 1.00 98.62 87 VAL A CA 1
ATOM 662 C C . VAL A 1 87 ? 6.690 -3.065 0.785 1.00 98.62 87 VAL A C 1
ATOM 664 O O . VAL A 1 87 ? 7.220 -3.888 1.532 1.00 98.62 87 VAL A O 1
ATOM 667 N N . PHE A 1 88 ? 6.247 -1.887 1.201 1.00 98.38 88 PHE A N 1
ATOM 668 C CA . PHE A 1 88 ? 6.226 -1.433 2.582 1.00 98.38 88 PHE A CA 1
ATOM 669 C C . PHE A 1 88 ? 4.810 -1.494 3.133 1.00 98.38 88 PHE A C 1
ATOM 671 O O . PHE A 1 88 ? 3.826 -1.432 2.397 1.00 98.38 88 PHE A O 1
ATOM 678 N N . TYR A 1 89 ? 4.719 -1.587 4.452 1.00 97.75 89 TYR A N 1
ATOM 679 C CA . TYR A 1 89 ? 3.457 -1.601 5.161 1.00 97.75 89 TYR A CA 1
ATOM 680 C C . TYR A 1 89 ? 3.510 -0.587 6.292 1.00 97.75 89 TYR A C 1
ATOM 682 O O . TYR A 1 89 ? 4.329 -0.706 7.204 1.00 97.75 89 TYR A O 1
ATOM 690 N N . ASP A 1 90 ? 2.663 0.430 6.201 1.00 97.44 90 ASP A N 1
ATOM 691 C CA . ASP A 1 90 ? 2.645 1.508 7.167 1.00 97.44 90 ASP A CA 1
ATOM 692 C C . ASP A 1 90 ? 1.785 1.160 8.385 1.00 97.44 90 ASP A C 1
ATOM 694 O O . ASP A 1 90 ? 0.570 0.972 8.300 1.00 97.44 90 ASP A O 1
ATOM 698 N N . LEU A 1 91 ? 2.444 1.091 9.540 1.00 96.44 91 LEU A N 1
ATOM 699 C CA . LEU A 1 91 ? 1.831 0.773 10.827 1.00 96.44 91 LEU A CA 1
ATOM 700 C C . LEU A 1 91 ? 1.531 2.024 11.666 1.00 96.44 91 LEU A C 1
ATOM 702 O O . LEU A 1 91 ? 1.035 1.901 12.784 1.00 96.44 91 LEU A O 1
ATOM 706 N N . THR A 1 92 ? 1.791 3.221 11.143 1.00 95.81 92 THR A N 1
ATOM 707 C CA . THR A 1 92 ? 1.694 4.483 11.883 1.00 95.81 92 THR A CA 1
ATOM 708 C C . THR A 1 92 ? 0.245 4.944 12.025 1.00 95.81 92 THR A C 1
ATOM 710 O O . THR A 1 92 ? -0.432 5.222 11.029 1.00 95.81 92 THR A O 1
ATOM 713 N N . HIS A 1 93 ? -0.219 5.083 13.268 1.00 93.81 93 HIS A N 1
ATOM 714 C CA . HIS A 1 93 ? -1.524 5.664 13.592 1.00 93.81 93 HIS A CA 1
ATOM 715 C C . HIS A 1 93 ? -1.578 7.174 13.310 1.00 93.81 93 HIS A C 1
ATOM 717 O O . HIS A 1 93 ? -0.553 7.858 13.257 1.00 93.81 93 HIS A O 1
ATOM 723 N N . LYS A 1 94 ? -2.796 7.700 13.171 1.00 91.31 94 LYS A N 1
ATOM 724 C CA . LYS A 1 94 ? -3.102 9.132 13.222 1.00 91.31 94 LYS A CA 1
ATOM 725 C C . LYS A 1 94 ? -3.764 9.446 14.569 1.00 91.31 94 LYS A C 1
ATOM 727 O O . LYS A 1 94 ? -4.872 8.949 14.792 1.00 91.31 94 LYS A O 1
ATOM 732 N N . PRO A 1 95 ? -3.160 10.289 15.428 1.00 91.69 95 PRO A N 1
ATOM 733 C CA . PRO A 1 95 ? -1.780 10.819 15.379 1.00 91.69 95 PRO A CA 1
ATOM 734 C C . PRO A 1 95 ? -0.700 9.753 15.718 1.00 91.69 95 PRO A C 1
ATOM 736 O O . PRO A 1 95 ? -1.052 8.722 16.294 1.00 91.69 95 PRO A O 1
ATOM 739 N N . PRO A 1 96 ? 0.604 9.973 15.402 1.00 91.06 96 PRO A N 1
ATOM 740 C CA . PRO A 1 96 ? 1.220 11.207 14.884 1.00 91.06 96 PRO A CA 1
ATOM 741 C C . PRO A 1 96 ? 1.202 11.357 13.354 1.00 91.06 96 PRO A C 1
ATOM 743 O O . PRO A 1 96 ? 1.532 12.430 12.860 1.00 91.06 96 PRO A O 1
ATOM 746 N N . GLY A 1 97 ? 0.846 10.312 12.605 1.00 89.38 97 GLY A N 1
ATOM 747 C CA . GLY A 1 97 ? 0.792 10.359 11.144 1.00 89.38 97 GLY A CA 1
ATOM 748 C C . GLY A 1 97 ? -0.464 11.047 10.600 1.00 89.38 97 GLY A C 1
ATOM 749 O O . GLY A 1 97 ? -1.399 11.367 11.333 1.00 89.38 97 GLY A O 1
ATOM 750 N N . THR A 1 98 ? -0.508 11.225 9.284 1.00 90.69 98 THR A N 1
ATOM 751 C CA . THR A 1 98 ? -1.679 11.664 8.506 1.00 90.69 98 THR A CA 1
ATOM 752 C C . THR A 1 98 ? -2.295 10.490 7.752 1.00 90.69 98 THR A C 1
ATOM 754 O O . THR A 1 98 ? -1.728 9.409 7.730 1.00 90.69 98 THR A O 1
ATOM 757 N N . ILE A 1 99 ? -3.485 10.647 7.170 1.00 88.88 99 ILE A N 1
ATOM 758 C CA . ILE A 1 99 ? -4.105 9.576 6.369 1.00 88.88 99 ILE A CA 1
ATOM 759 C C . ILE A 1 99 ? -3.287 9.326 5.097 1.00 88.88 99 ILE A C 1
ATOM 761 O O . ILE A 1 99 ? -2.856 8.201 4.867 1.00 88.88 99 ILE A O 1
ATOM 765 N N . GLU A 1 100 ? -3.021 10.388 4.344 1.00 90.75 100 GLU A N 1
ATOM 766 C CA . GLU A 1 100 ? -2.209 10.363 3.130 1.00 90.75 100 GLU A CA 1
ATOM 767 C C . GLU A 1 100 ? -0.724 10.587 3.443 1.00 90.75 100 GLU A C 1
ATOM 769 O O . GLU A 1 100 ? -0.370 11.047 4.536 1.00 90.75 100 GLU A O 1
ATOM 774 N N . TRP A 1 101 ? 0.135 10.264 2.475 1.00 89.19 101 TRP A N 1
ATOM 775 C CA . TRP A 1 101 ? 1.576 10.563 2.493 1.00 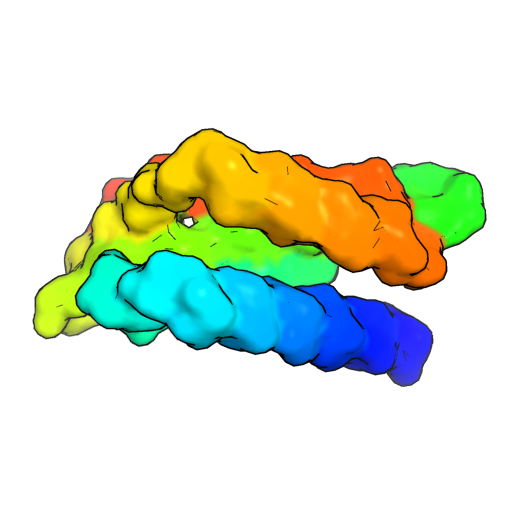89.19 101 TRP A CA 1
ATOM 776 C C . TRP A 1 101 ? 1.948 11.845 1.720 1.00 89.19 101 TRP A C 1
ATOM 778 O O . TRP A 1 101 ? 3.131 12.180 1.657 1.00 89.19 101 TRP A O 1
ATOM 788 N N . GLU A 1 102 ? 0.964 12.565 1.166 1.00 64.25 102 GLU A N 1
ATOM 789 C CA . GLU A 1 102 ? 1.121 13.845 0.451 1.00 64.25 102 GLU A CA 1
ATOM 790 C C . GLU A 1 102 ? 0.168 14.919 0.995 1.00 64.25 102 GLU A C 1
ATOM 792 O O . GLU A 1 102 ? -0.999 14.578 1.306 1.00 64.25 102 GLU A O 1
#

Radius of gyration: 13.49 Å; chains: 1; bounding box: 34×29×33 Å

Foldseek 3Di:
DDPVQVVLQVQLVVLLVVLCVVVVVVVVFPDWDWDWAQPADPFQRIAIETFGWDDDPQQKIFGDDDDPVSVVSSFVSSVPRGNHHGYHYDGQIPVVDHSDPD

Secondary structure (DSSP, 8-state):
--HHHHHHHHHHHHHHHHHHHHTT-GGG-SB--EEEE---BTTB-EEEEE--EE-SSSSSBEEPPPPHHHHHHHHHHHHTSTTEEEEEE----BTTS-SS--